Protein AF-J2GNC6-F1 (afdb_monomer)

Solvent-accessible surface area (backbone atoms only — not comparable to full-atom values): 7953 Å² total; per-residue (Å²): 126,73,64,55,31,58,52,27,23,50,32,28,64,33,92,86,54,22,54,68,51,36,50,52,51,57,38,49,51,51,49,46,67,71,37,45,62,64,48,50,57,48,27,54,52,37,31,50,54,30,41,77,73,68,38,60,69,66,68,14,50,53,56,15,50,50,53,33,63,72,41,47,71,54,50,63,59,70,61,49,86,46,72,68,39,41,65,73,70,54,52,47,61,53,46,34,47,38,51,27,37,51,49,15,43,66,39,36,84,45,90,49,63,69,61,31,48,62,68,44,53,87,78,49,59,84,47,52,93,68,60,47,77,65,48,53,50,50,38,58,79,66,45,51,77,106

Secondary structure (DSSP, 8-state):
--HHHHHHHHHHH-TTTHHHHHHHHHHHHHHHHHHHHHHHHHHHHHHHHHHHTT--THHHHHHHHHHHHHHHHHHHHHH-SSHHHHHHH--HHHHHHHHHHHHHHHGGG-S-HHHHHHHHTTT---SGGG--HHHHHHHHHTTTT-

Structure (mmCIF, N/CA/C/O backbone):
data_AF-J2GNC6-F1
#
_entry.id   AF-J2GNC6-F1
#
loop_
_atom_site.group_PDB
_atom_site.id
_atom_site.type_symbol
_atom_site.label_atom_id
_atom_site.label_alt_id
_atom_site.label_comp_id
_atom_site.label_asym_id
_atom_site.label_entity_id
_atom_site.label_seq_id
_atom_site.pdbx_PDB_ins_code
_atom_site.Cartn_x
_atom_site.Cartn_y
_atom_site.Cartn_z
_atom_site.occupancy
_atom_site.B_iso_or_equiv
_atom_site.auth_seq_id
_atom_site.auth_comp_id
_atom_site.auth_asym_id
_atom_site.auth_atom_id
_atom_site.pdbx_PDB_model_num
ATOM 1 N N . MET A 1 1 ? -3.036 -15.025 15.579 1.00 44.16 1 MET A N 1
ATOM 2 C CA . MET A 1 1 ? -3.342 -13.587 15.753 1.00 44.16 1 MET A CA 1
ATOM 3 C C . MET A 1 1 ? -2.954 -12.892 14.462 1.00 44.16 1 MET A C 1
ATOM 5 O O . MET A 1 1 ? -1.946 -13.321 13.912 1.00 44.16 1 MET A O 1
ATOM 9 N N . PRO A 1 2 ? -3.711 -11.896 13.971 1.00 50.91 2 PRO A N 1
ATOM 10 C CA . PRO A 1 2 ? -3.235 -11.055 12.875 1.00 50.91 2 PRO A CA 1
ATOM 11 C C . PRO A 1 2 ? -1.962 -10.361 13.356 1.00 50.91 2 PRO A C 1
ATOM 13 O O . PRO A 1 2 ? -1.954 -9.773 14.441 1.00 50.91 2 PRO A O 1
ATOM 16 N N . THR A 1 3 ? -0.875 -10.525 12.618 1.00 57.56 3 THR A N 1
ATOM 17 C CA . THR A 1 3 ? 0.468 -10.072 13.000 1.00 57.56 3 THR A CA 1
ATOM 18 C C . THR A 1 3 ? 0.591 -8.551 12.997 1.00 57.56 3 THR A C 1
ATOM 20 O O . THR A 1 3 ? 1.368 -7.996 13.773 1.00 57.56 3 THR A O 1
ATOM 23 N N . ASP A 1 4 ? -0.231 -7.869 12.206 1.00 62.09 4 ASP A N 1
ATOM 24 C CA . ASP A 1 4 ? 0.022 -6.478 11.814 1.00 62.09 4 ASP A CA 1
ATOM 25 C C . ASP A 1 4 ? -0.403 -5.475 12.892 1.00 62.09 4 ASP A C 1
ATOM 27 O O . ASP A 1 4 ? 0.257 -4.466 13.115 1.00 62.09 4 ASP A O 1
ATOM 31 N N . ILE A 1 5 ? -1.411 -5.821 13.697 1.00 65.56 5 ILE A N 1
ATOM 32 C CA . ILE A 1 5 ? -1.883 -5.003 14.831 1.00 65.56 5 ILE A CA 1
ATOM 33 C C . ILE A 1 5 ? -0.821 -4.926 15.921 1.00 65.56 5 ILE A C 1
ATOM 35 O O . ILE A 1 5 ? -0.611 -3.873 16.521 1.00 65.56 5 ILE A O 1
ATOM 39 N N . PHE A 1 6 ? -0.173 -6.060 16.194 1.00 71.75 6 PHE A N 1
ATOM 40 C CA . PHE A 1 6 ? 0.876 -6.148 17.200 1.00 71.75 6 PHE A CA 1
ATOM 41 C C . PHE A 1 6 ? 2.100 -5.348 16.752 1.00 71.75 6 PHE A C 1
ATOM 43 O O . PHE A 1 6 ? 2.636 -4.565 17.533 1.00 71.75 6 PHE A O 1
ATOM 50 N N . CYS A 1 7 ? 2.481 -5.468 15.478 1.00 76.31 7 CYS A N 1
ATOM 51 C CA . CYS A 1 7 ? 3.557 -4.676 14.892 1.00 76.31 7 CYS A CA 1
ATOM 52 C C . CYS A 1 7 ? 3.260 -3.169 14.932 1.00 76.31 7 CYS A C 1
ATOM 54 O O . CYS A 1 7 ? 4.145 -2.395 15.292 1.00 76.31 7 CYS A O 1
ATOM 56 N N . ASP A 1 8 ? 2.027 -2.747 14.640 1.00 86.56 8 ASP A N 1
ATOM 57 C CA . ASP A 1 8 ? 1.663 -1.328 14.629 1.00 86.56 8 ASP A CA 1
ATOM 58 C C . ASP A 1 8 ? 1.501 -0.719 16.024 1.00 86.56 8 ASP A C 1
ATOM 60 O O . ASP A 1 8 ? 1.890 0.432 16.234 1.00 86.56 8 ASP A O 1
ATOM 64 N N . TYR A 1 9 ? 0.977 -1.475 16.992 1.00 89.88 9 TYR A N 1
ATOM 65 C CA . TYR A 1 9 ? 0.962 -1.057 18.395 1.00 89.88 9 TYR A CA 1
ATOM 66 C C . TYR A 1 9 ? 2.393 -0.875 18.916 1.00 89.88 9 TYR A C 1
ATOM 68 O O . TYR A 1 9 ? 2.737 0.183 19.448 1.00 89.88 9 TYR A O 1
ATOM 76 N N . LEU A 1 10 ? 3.250 -1.884 18.716 1.00 89.06 10 LEU A N 1
ATOM 77 C CA . LEU A 1 10 ? 4.632 -1.848 19.191 1.00 89.06 10 LEU A CA 1
ATOM 78 C C . LEU A 1 10 ? 5.456 -0.774 18.486 1.00 89.06 10 LEU A C 1
ATOM 80 O O . LEU A 1 10 ? 6.164 -0.026 19.152 1.00 89.06 10 LEU A O 1
ATOM 84 N N . GLY A 1 11 ? 5.351 -0.664 17.160 1.00 89.75 11 GLY A N 1
ATOM 85 C CA . GLY A 1 11 ? 6.050 0.366 16.393 1.00 89.75 11 GLY A CA 1
ATOM 86 C C . GLY A 1 11 ? 5.638 1.772 16.824 1.00 89.75 11 GLY A C 1
ATOM 87 O O . GLY A 1 11 ? 6.482 2.659 16.950 1.00 89.75 11 GLY A O 1
ATOM 88 N N . SER A 1 12 ? 4.353 1.966 17.130 1.00 92.38 12 SER A N 1
ATOM 89 C CA . SER A 1 12 ? 3.836 3.250 17.611 1.00 92.38 12 SER A CA 1
ATOM 90 C C . SER A 1 12 ? 4.365 3.645 18.986 1.00 92.38 12 SER A C 1
ATOM 92 O O . SER A 1 12 ? 4.527 4.839 19.236 1.00 92.38 12 SER A O 1
ATOM 94 N N . ASN A 1 13 ? 4.644 2.660 19.844 1.00 92.31 13 ASN A N 1
ATOM 95 C CA . ASN A 1 13 ? 5.166 2.855 21.197 1.00 92.31 13 ASN A CA 1
ATOM 96 C C . ASN A 1 13 ? 6.701 2.733 21.290 1.00 92.31 13 ASN A C 1
ATOM 98 O O . ASN A 1 13 ? 7.274 3.022 22.341 1.00 92.31 13 ASN A O 1
ATOM 102 N N . ASP A 1 14 ? 7.396 2.360 20.207 1.00 92.38 14 ASP A N 1
ATOM 103 C CA . ASP A 1 14 ? 8.861 2.400 20.134 1.00 92.38 14 ASP A CA 1
ATOM 104 C C . ASP A 1 14 ? 9.330 3.858 20.015 1.00 92.38 14 ASP A C 1
ATOM 106 O O . ASP A 1 14 ? 8.968 4.583 19.086 1.00 92.38 14 ASP A O 1
ATOM 110 N N . SER A 1 15 ? 10.180 4.285 20.947 1.00 90.06 15 SER A N 1
ATOM 111 C CA . SER A 1 15 ? 10.676 5.664 21.049 1.00 90.06 15 SER A CA 1
ATOM 112 C C . SER A 1 1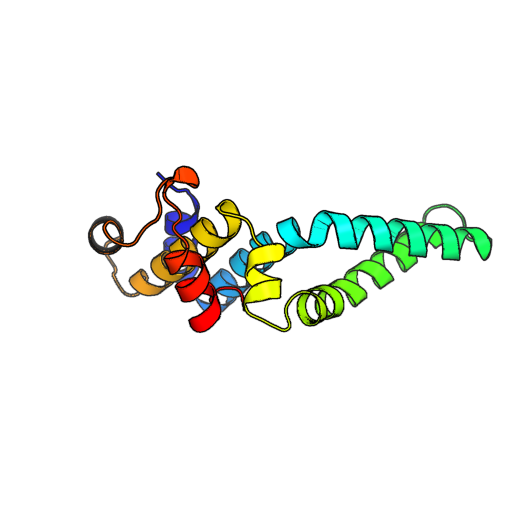5 ? 11.548 6.125 19.875 1.00 90.06 15 SER A C 1
ATOM 114 O O . SER A 1 15 ? 11.785 7.324 19.725 1.00 90.06 15 SER A O 1
ATOM 116 N N . ARG A 1 16 ? 12.036 5.202 19.040 1.00 91.75 16 ARG A N 1
ATOM 117 C CA . ARG A 1 16 ? 12.844 5.483 17.843 1.00 91.75 16 ARG A CA 1
ATOM 118 C C . ARG A 1 16 ? 11.995 5.537 16.575 1.00 91.75 16 ARG A C 1
ATOM 120 O O . ARG A 1 16 ? 12.423 6.154 15.601 1.00 91.75 16 ARG A O 1
ATOM 127 N N . LEU A 1 17 ? 10.837 4.875 16.569 1.00 89.88 17 LEU A N 1
ATOM 128 C CA . LEU A 1 17 ? 9.913 4.842 15.435 1.00 89.88 17 LEU A CA 1
ATOM 129 C C . LEU A 1 17 ? 8.770 5.837 15.636 1.00 89.88 17 LEU A C 1
ATOM 131 O O . LEU A 1 17 ? 8.676 6.818 14.902 1.00 89.88 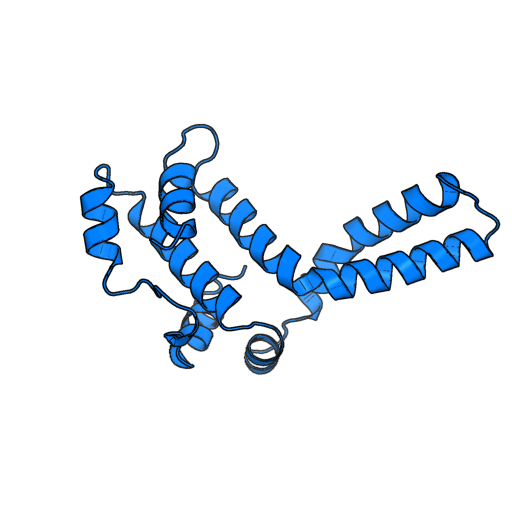17 LEU A O 1
ATOM 135 N N . GLY A 1 18 ? 7.917 5.595 16.630 1.00 92.94 18 GLY A N 1
ATOM 136 C CA . GLY A 1 18 ? 6.702 6.360 16.877 1.00 92.94 18 GLY A CA 1
ATOM 137 C C . GLY A 1 18 ? 5.599 6.133 15.834 1.00 92.94 18 GLY A C 1
ATOM 138 O O . GLY A 1 18 ? 5.755 5.425 14.832 1.00 92.94 18 GLY A O 1
ATOM 139 N N . GLN A 1 19 ? 4.445 6.767 16.061 1.00 91.50 19 GLN A N 1
ATOM 140 C CA . GLN A 1 19 ? 3.234 6.575 15.247 1.00 91.50 19 GLN A CA 1
ATOM 141 C C . GLN A 1 19 ? 3.393 6.979 13.774 1.00 91.50 19 GLN A C 1
ATOM 143 O O . GLN A 1 19 ? 2.832 6.330 12.890 1.00 91.50 19 GLN A O 1
ATOM 148 N N . VAL A 1 20 ? 4.130 8.058 13.489 1.00 92.50 20 VAL A N 1
ATOM 149 C CA . VAL A 1 20 ? 4.233 8.611 12.127 1.00 92.50 20 VAL A CA 1
ATOM 150 C C . VAL A 1 20 ? 5.013 7.662 11.215 1.00 92.50 20 VAL A C 1
ATOM 152 O O . VAL A 1 20 ? 4.550 7.324 10.127 1.00 92.50 20 VAL A O 1
ATOM 155 N N . GLN A 1 21 ? 6.166 7.184 11.669 1.00 94.00 21 GLN A N 1
ATOM 156 C CA . GLN A 1 21 ? 7.064 6.317 10.917 1.00 94.00 21 GLN A CA 1
ATOM 157 C C . GLN A 1 21 ? 6.438 4.934 10.755 1.00 94.00 21 GLN A C 1
ATOM 159 O O . GLN A 1 21 ? 6.490 4.366 9.667 1.00 94.00 21 GLN A O 1
ATOM 164 N N . THR A 1 22 ? 5.770 4.448 11.803 1.00 93.06 22 THR A N 1
ATOM 165 C CA . THR A 1 22 ? 4.989 3.207 11.778 1.00 93.06 22 THR A CA 1
ATOM 166 C C . THR A 1 22 ? 3.888 3.270 10.723 1.00 93.06 22 THR A C 1
ATOM 168 O O . THR A 1 22 ? 3.832 2.413 9.843 1.00 93.06 22 THR A O 1
ATOM 171 N N . ARG A 1 23 ? 3.091 4.352 10.706 1.00 92.88 23 ARG A N 1
ATOM 172 C CA . ARG A 1 23 ? 2.069 4.570 9.672 1.00 92.88 23 ARG A CA 1
ATOM 173 C C . ARG A 1 23 ? 2.664 4.591 8.266 1.00 92.88 23 ARG A C 1
ATOM 175 O O . ARG A 1 23 ? 2.085 3.988 7.363 1.00 92.88 23 ARG A O 1
ATOM 182 N N . ILE A 1 24 ? 3.772 5.306 8.060 1.00 92.00 24 ILE A N 1
ATOM 183 C CA . ILE A 1 24 ? 4.426 5.394 6.746 1.00 92.00 24 ILE A CA 1
ATOM 184 C C . ILE A 1 24 ? 4.876 4.005 6.291 1.00 92.00 24 ILE A C 1
ATOM 186 O O . ILE A 1 24 ? 4.618 3.632 5.148 1.00 92.00 24 ILE A O 1
ATOM 190 N N . ALA A 1 25 ? 5.519 3.239 7.174 1.00 91.19 25 ALA A N 1
ATOM 191 C CA . ALA A 1 25 ? 6.035 1.914 6.859 1.00 91.19 25 ALA A CA 1
ATOM 192 C C . ALA A 1 25 ? 4.914 0.941 6.473 1.00 91.19 25 ALA A C 1
ATOM 194 O O . ALA A 1 25 ? 4.980 0.351 5.394 1.00 91.19 25 ALA A O 1
ATOM 195 N N . THR A 1 26 ? 3.861 0.822 7.288 1.00 91.25 26 THR A N 1
ATOM 196 C CA . THR A 1 26 ? 2.769 -0.121 7.001 1.00 91.25 26 THR A CA 1
ATOM 197 C C . THR A 1 26 ? 1.906 0.315 5.829 1.00 91.25 26 THR A C 1
ATOM 199 O O . THR A 1 26 ? 1.534 -0.506 5.001 1.00 91.25 26 THR A O 1
ATOM 202 N N . THR A 1 27 ? 1.689 1.619 5.643 1.00 91.75 27 THR A N 1
ATOM 203 C CA . THR A 1 27 ? 1.007 2.109 4.435 1.00 91.75 27 THR A CA 1
ATOM 204 C C . THR A 1 27 ? 1.822 1.808 3.175 1.00 91.75 27 THR A C 1
ATOM 206 O O . THR A 1 27 ? 1.263 1.377 2.167 1.00 91.75 27 THR A O 1
ATOM 209 N N . ASN A 1 28 ? 3.141 2.016 3.209 1.00 90.94 28 ASN A N 1
ATOM 210 C CA . ASN A 1 28 ? 4.010 1.724 2.069 1.00 90.94 28 ASN A CA 1
ATOM 211 C C . ASN A 1 28 ? 4.131 0.222 1.788 1.00 90.94 28 ASN A C 1
ATOM 213 O O . ASN A 1 28 ? 4.294 -0.136 0.623 1.00 90.94 28 ASN A O 1
ATOM 217 N N . HIS A 1 29 ? 4.031 -0.636 2.808 1.00 91.31 29 HIS A N 1
ATOM 218 C CA . HIS A 1 29 ? 3.981 -2.088 2.632 1.00 91.31 29 HIS A CA 1
ATOM 219 C C . HIS A 1 29 ? 2.796 -2.491 1.743 1.00 91.31 29 HIS A C 1
ATOM 221 O O . HIS A 1 29 ? 3.012 -3.064 0.673 1.00 91.31 29 HIS A O 1
ATOM 227 N N . GLU A 1 30 ? 1.578 -2.067 2.103 1.00 91.75 30 GLU A N 1
ATOM 228 C CA . GLU A 1 30 ? 0.366 -2.360 1.321 1.00 91.75 30 GLU A CA 1
ATOM 229 C C . GLU A 1 30 ? 0.444 -1.808 -0.104 1.00 91.75 30 GLU A C 1
ATOM 231 O O . GLU A 1 30 ? 0.142 -2.486 -1.087 1.00 91.75 30 GLU A O 1
ATOM 236 N N . TRP A 1 31 ? 0.923 -0.569 -0.249 1.00 93.12 31 TRP A N 1
ATOM 237 C CA . TRP A 1 31 ? 1.124 0.018 -1.572 1.00 93.12 31 TRP A CA 1
ATOM 238 C C . TRP A 1 31 ? 2.177 -0.716 -2.398 1.00 93.12 31 TRP A C 1
ATOM 240 O O . TRP A 1 31 ? 2.031 -0.802 -3.616 1.00 93.12 31 TRP A O 1
ATOM 250 N N . GLY A 1 32 ? 3.219 -1.253 -1.766 1.00 92.19 32 GLY A N 1
ATOM 251 C CA . GLY A 1 32 ? 4.225 -2.076 -2.428 1.00 92.19 32 GLY A CA 1
ATOM 252 C C . GLY A 1 32 ? 3.616 -3.340 -3.029 1.00 92.19 32 GLY A C 1
ATOM 253 O O . GLY A 1 32 ? 3.907 -3.666 -4.181 1.00 92.19 32 GLY A O 1
ATOM 254 N N . LEU A 1 33 ? 2.718 -4.005 -2.296 1.00 92.00 33 LEU A N 1
ATOM 255 C CA . LEU A 1 33 ? 1.985 -5.175 -2.789 1.00 92.00 33 LEU A CA 1
ATOM 256 C C . LEU A 1 33 ? 1.090 -4.810 -3.983 1.00 92.00 33 LEU A C 1
ATOM 258 O O . LEU A 1 33 ? 1.157 -5.462 -5.028 1.00 92.00 33 LEU A O 1
ATOM 262 N N . LEU A 1 34 ? 0.340 -3.710 -3.872 1.00 93.44 34 LEU A N 1
ATOM 263 C CA . LEU A 1 34 ? -0.582 -3.230 -4.910 1.00 93.44 34 LEU A CA 1
ATOM 264 C C . LEU A 1 34 ? 0.095 -2.721 -6.184 1.00 93.44 34 LEU A C 1
ATOM 266 O O . LEU A 1 34 ? -0.503 -2.764 -7.264 1.00 93.44 34 LEU A O 1
ATOM 270 N N . LEU A 1 35 ? 1.306 -2.179 -6.071 1.00 94.19 35 LEU A N 1
ATOM 271 C CA . LEU A 1 35 ? 2.045 -1.586 -7.190 1.00 94.19 35 LEU A CA 1
ATOM 272 C C . LEU A 1 35 ? 3.100 -2.525 -7.766 1.00 94.19 35 LEU A C 1
ATOM 274 O O . LEU A 1 35 ? 3.720 -2.169 -8.762 1.00 94.19 35 LEU A O 1
ATOM 278 N N . ARG A 1 36 ? 3.304 -3.716 -7.185 1.00 94.31 36 ARG A N 1
ATOM 279 C CA . ARG A 1 36 ? 4.372 -4.639 -7.591 1.00 94.31 36 ARG A CA 1
ATOM 280 C C . ARG A 1 36 ? 4.376 -4.896 -9.094 1.00 94.31 36 ARG A C 1
ATOM 282 O O . ARG A 1 36 ? 5.425 -4.797 -9.717 1.00 94.31 36 ARG A O 1
ATOM 289 N N . LYS A 1 37 ? 3.213 -5.210 -9.675 1.00 93.94 37 LYS A N 1
ATOM 290 C CA . LYS A 1 37 ? 3.112 -5.466 -11.115 1.00 93.94 37 LYS A CA 1
ATOM 291 C C . LYS A 1 37 ? 3.394 -4.205 -11.935 1.00 93.94 37 LYS A C 1
ATOM 293 O O . LYS A 1 37 ? 4.242 -4.255 -12.811 1.00 93.94 37 LYS A O 1
ATOM 298 N N . ASP A 1 38 ? 2.753 -3.085 -11.606 1.00 94.38 38 ASP A N 1
ATOM 299 C CA . ASP A 1 38 ? 2.949 -1.815 -12.321 1.00 94.38 38 ASP A CA 1
ATOM 300 C C . ASP A 1 38 ? 4.420 -1.362 -12.293 1.00 94.38 38 ASP A C 1
ATOM 302 O O . ASP A 1 38 ? 4.941 -0.841 -13.277 1.00 94.38 38 ASP A O 1
ATOM 306 N N . ALA A 1 39 ? 5.097 -1.566 -11.159 1.00 96.31 39 ALA A N 1
ATOM 307 C CA . ALA A 1 39 ? 6.503 -1.237 -10.977 1.00 96.31 39 ALA A CA 1
ATOM 308 C C . ALA A 1 39 ? 7.421 -2.146 -11.803 1.00 96.31 39 ALA A C 1
ATOM 310 O O . ALA A 1 39 ? 8.364 -1.639 -12.404 1.00 96.31 39 ALA A O 1
ATOM 311 N N . LEU A 1 40 ? 7.147 -3.454 -11.855 1.00 97.31 40 LEU A N 1
ATOM 312 C CA . LEU A 1 40 ? 7.911 -4.399 -12.677 1.00 97.31 40 LEU A CA 1
ATOM 313 C C . LEU A 1 40 ? 7.706 -4.137 -14.172 1.00 97.31 40 LEU A C 1
ATOM 315 O O . LEU A 1 40 ? 8.683 -4.028 -14.901 1.00 97.31 40 LEU A O 1
ATOM 319 N N . ASP A 1 41 ? 6.459 -3.938 -14.604 1.00 97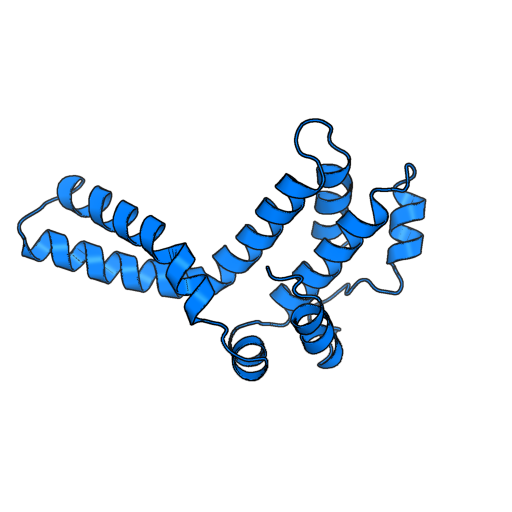.75 41 ASP A N 1
ATOM 320 C CA . ASP A 1 41 ? 6.143 -3.655 -16.006 1.00 97.75 41 ASP A CA 1
ATOM 321 C C . ASP A 1 41 ? 6.824 -2.342 -16.465 1.00 97.75 41 ASP A C 1
ATOM 323 O O . ASP A 1 41 ? 7.412 -2.282 -17.545 1.00 97.75 41 ASP A O 1
ATOM 327 N N . TYR A 1 42 ? 6.817 -1.296 -15.626 1.00 97.94 42 TYR A N 1
ATOM 328 C CA . TYR A 1 42 ? 7.525 -0.043 -15.921 1.00 97.94 42 TYR A CA 1
ATOM 329 C C . TYR A 1 42 ? 9.049 -0.206 -15.883 1.00 97.94 42 TYR A C 1
ATOM 331 O O . TYR A 1 42 ? 9.750 0.396 -16.693 1.00 97.94 42 TYR A O 1
ATOM 339 N N . TYR A 1 43 ? 9.580 -1.008 -14.958 1.00 98.38 43 TYR A N 1
ATOM 340 C CA . TYR A 1 43 ? 11.008 -1.308 -14.917 1.00 98.38 43 TYR A CA 1
ATOM 341 C C . TYR A 1 43 ? 11.471 -1.977 -16.211 1.00 98.38 43 TYR A C 1
ATOM 343 O O . TYR A 1 43 ? 12.462 -1.531 -16.788 1.00 98.38 43 TYR A O 1
ATOM 351 N N . ASP A 1 44 ? 10.727 -2.968 -16.702 1.00 98.44 44 ASP A N 1
ATOM 352 C CA . ASP A 1 44 ? 11.029 -3.661 -17.955 1.00 98.44 44 ASP A CA 1
ATOM 353 C C . ASP A 1 44 ? 10.967 -2.700 -19.157 1.00 98.44 44 ASP A C 1
ATOM 355 O O . ASP A 1 44 ? 11.849 -2.722 -20.018 1.00 98.44 44 ASP A O 1
ATOM 359 N N . GLU A 1 45 ? 9.984 -1.790 -19.191 1.00 98.25 45 GLU A N 1
ATOM 360 C CA . GLU A 1 45 ? 9.905 -0.722 -20.200 1.00 98.25 45 GLU A CA 1
ATOM 361 C C . GLU A 1 45 ? 11.157 0.172 -20.180 1.00 98.25 45 GLU A C 1
ATOM 363 O O . GLU A 1 45 ? 11.767 0.430 -21.223 1.00 98.25 45 GLU A O 1
ATOM 368 N N . ARG A 1 46 ? 11.572 0.638 -18.994 1.00 98.38 46 ARG A N 1
ATOM 369 C CA . ARG A 1 46 ? 12.754 1.501 -18.854 1.00 98.38 46 ARG A CA 1
ATOM 370 C C . ARG A 1 46 ? 14.047 0.753 -19.146 1.00 98.38 46 ARG A C 1
ATOM 372 O O . ARG A 1 46 ? 14.949 1.336 -19.743 1.00 98.38 46 ARG A O 1
ATOM 379 N N . LEU A 1 47 ? 14.140 -0.517 -18.770 1.00 98.38 47 LEU A N 1
ATOM 380 C CA . LEU A 1 47 ? 15.297 -1.353 -19.061 1.00 98.38 47 LEU A CA 1
ATOM 381 C C . LEU A 1 47 ? 15.480 -1.515 -20.573 1.00 98.38 47 LEU A C 1
ATOM 383 O O . LEU A 1 47 ? 16.569 -1.244 -21.077 1.00 98.38 47 LEU A O 1
ATOM 387 N N . ASN A 1 48 ? 14.411 -1.861 -21.294 1.00 98.25 48 ASN A N 1
ATOM 388 C CA . ASN A 1 48 ? 14.442 -1.963 -22.755 1.00 98.25 48 ASN A CA 1
ATOM 389 C C . ASN A 1 48 ? 14.816 -0.627 -23.405 1.00 98.25 48 ASN A C 1
ATOM 391 O O . ASN A 1 48 ? 15.686 -0.59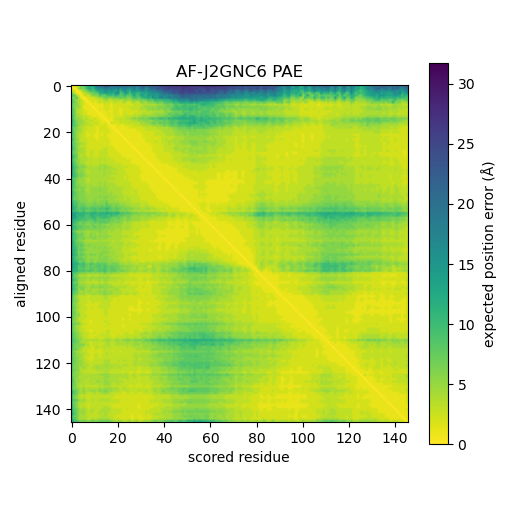2 -24.267 1.00 98.25 48 ASN A O 1
ATOM 395 N N . HIS A 1 49 ? 14.259 0.486 -22.917 1.00 98.25 49 HIS A N 1
ATOM 396 C CA . HIS A 1 49 ? 14.627 1.817 -23.397 1.00 98.25 49 HIS A CA 1
ATOM 397 C C . HIS A 1 49 ? 16.135 2.103 -23.289 1.00 98.25 49 HIS A C 1
ATOM 399 O O . HIS A 1 49 ? 16.717 2.649 -24.222 1.00 98.25 49 HIS A O 1
ATOM 405 N N . TYR A 1 50 ? 16.786 1.747 -22.176 1.00 98.38 50 TYR A N 1
ATOM 406 C CA . TYR A 1 50 ? 18.232 1.954 -22.029 1.00 98.38 50 TYR A CA 1
ATOM 407 C C . TYR A 1 50 ? 19.068 0.969 -22.853 1.00 98.38 50 TYR A C 1
ATOM 409 O O . TYR A 1 50 ? 20.116 1.354 -23.373 1.00 98.38 50 TYR A O 1
ATOM 417 N N . ILE A 1 51 ? 18.597 -0.269 -23.024 1.00 98.12 51 ILE A N 1
ATOM 418 C CA . ILE A 1 51 ? 19.221 -1.243 -23.931 1.00 98.12 51 ILE A CA 1
ATOM 419 C C . ILE A 1 51 ? 19.178 -0.731 -25.379 1.00 98.12 51 ILE A C 1
ATOM 421 O O . ILE A 1 51 ? 20.194 -0.784 -26.070 1.00 98.12 51 ILE A O 1
ATOM 425 N N . ASP A 1 52 ? 18.055 -0.154 -25.814 1.00 98.06 52 ASP A N 1
ATOM 426 C CA . ASP A 1 52 ? 17.894 0.431 -27.154 1.00 98.06 52 ASP A CA 1
ATOM 427 C C . ASP 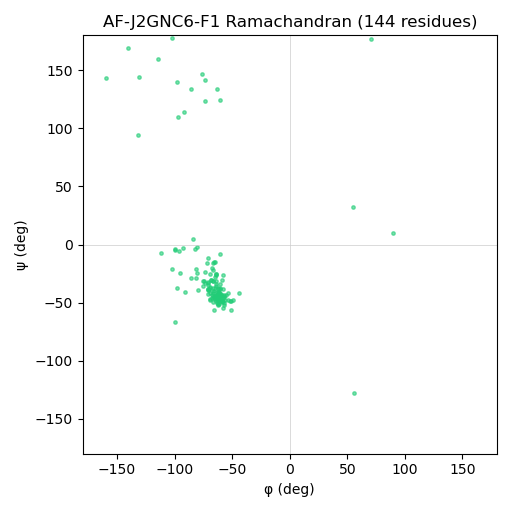A 1 52 ? 18.816 1.642 -27.387 1.00 98.06 52 ASP A C 1
ATOM 429 O O . ASP A 1 52 ? 19.202 1.931 -28.521 1.00 98.06 52 ASP A O 1
ATOM 433 N N . LEU A 1 53 ? 19.216 2.336 -26.315 1.00 97.81 53 LEU A N 1
ATOM 434 C CA . LEU A 1 53 ? 20.228 3.400 -26.346 1.00 97.81 53 LEU A CA 1
ATOM 435 C C . LEU A 1 53 ? 21.674 2.870 -26.355 1.00 97.81 53 LEU A C 1
ATOM 437 O O . LEU A 1 53 ? 22.615 3.662 -26.430 1.00 97.81 53 LEU A O 1
ATOM 441 N N . GLY A 1 54 ? 21.863 1.551 -26.296 1.00 98.06 54 GLY A N 1
ATOM 442 C CA . GLY A 1 54 ? 23.164 0.886 -26.340 1.00 98.06 54 GLY A CA 1
ATOM 443 C C . GLY A 1 54 ? 23.823 0.671 -24.977 1.00 98.06 54 GLY A C 1
ATOM 444 O O . GLY A 1 54 ? 24.99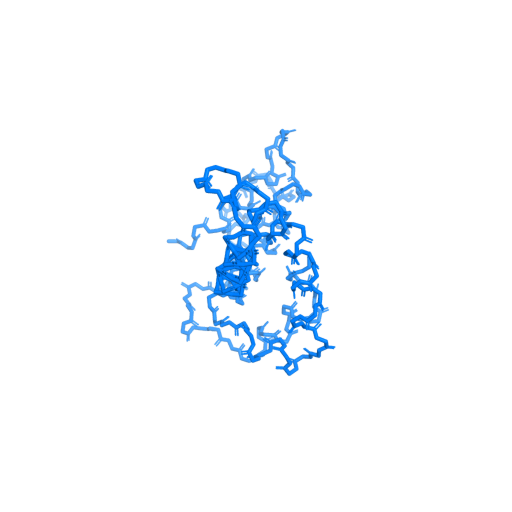1 0.286 -24.936 1.00 98.06 54 GLY A O 1
ATOM 445 N N . PHE A 1 55 ? 23.118 0.906 -23.865 1.00 97.81 55 PHE A N 1
ATOM 446 C CA . PHE A 1 55 ? 23.658 0.630 -22.530 1.00 97.81 55 PHE A CA 1
ATOM 447 C C . PHE A 1 55 ? 23.641 -0.872 -22.232 1.00 97.81 55 PHE A C 1
ATOM 449 O O . PHE A 1 55 ? 22.731 -1.596 -22.639 1.00 97.81 55 PHE A O 1
ATOM 456 N N . VAL A 1 56 ? 24.634 -1.347 -21.473 1.00 94.50 56 VAL A N 1
ATOM 457 C CA . VAL A 1 56 ? 24.781 -2.769 -21.130 1.00 94.50 56 VAL A CA 1
ATOM 458 C C . VAL A 1 56 ? 25.010 -2.982 -19.637 1.00 94.50 56 VAL A C 1
ATOM 460 O O . VAL A 1 56 ? 25.673 -2.202 -18.956 1.00 94.50 56 VAL A O 1
ATOM 463 N N . GLY A 1 57 ? 24.456 -4.074 -19.105 1.00 94.81 57 GLY A N 1
ATOM 464 C CA . GLY A 1 57 ? 24.609 -4.436 -17.696 1.00 94.81 57 GLY A CA 1
ATOM 465 C C . GLY A 1 57 ? 24.156 -3.317 -16.754 1.00 94.81 57 GLY A C 1
ATOM 466 O O . GLY A 1 57 ? 23.047 -2.800 -16.873 1.00 94.81 57 GLY A O 1
ATOM 467 N N . VAL A 1 58 ? 25.019 -2.936 -15.807 1.00 96.38 58 VAL A N 1
ATOM 468 C CA . VAL A 1 58 ? 24.706 -1.935 -14.768 1.00 96.38 58 VAL A CA 1
ATOM 469 C C . VAL A 1 58 ? 24.320 -0.576 -15.358 1.00 96.38 58 VAL A C 1
ATOM 471 O O . VAL A 1 58 ? 23.480 0.109 -14.777 1.00 96.38 58 VAL A O 1
ATOM 474 N N . GLU A 1 59 ? 24.865 -0.213 -16.520 1.00 96.62 59 GLU A N 1
ATOM 475 C CA . GLU A 1 59 ? 24.571 1.061 -17.184 1.00 96.62 59 GLU A CA 1
ATOM 476 C C . GLU A 1 59 ? 23.110 1.164 -17.634 1.00 96.62 59 GLU A C 1
ATOM 478 O O . GLU A 1 59 ? 22.564 2.261 -17.648 1.00 96.62 59 GLU A O 1
ATOM 483 N N . ALA A 1 60 ? 22.450 0.040 -17.931 1.00 97.44 60 ALA A N 1
ATOM 484 C CA . ALA A 1 60 ? 21.017 0.003 -18.223 1.00 97.44 60 ALA A CA 1
ATOM 485 C C . ALA A 1 60 ? 20.177 -0.230 -16.954 1.00 97.44 60 ALA A C 1
ATOM 487 O O . ALA A 1 60 ? 19.150 0.420 -16.748 1.00 97.44 60 ALA A O 1
ATOM 488 N N . LEU A 1 61 ? 20.632 -1.126 -16.067 1.00 97.69 61 LEU A N 1
ATOM 489 C CA . LEU A 1 61 ? 19.890 -1.530 -14.866 1.00 97.69 61 LEU A CA 1
ATOM 490 C C . LEU A 1 61 ? 19.722 -0.385 -13.857 1.00 97.69 61 LEU A C 1
ATOM 492 O O . LEU A 1 61 ? 18.628 -0.196 -13.321 1.00 97.69 61 LEU A O 1
ATOM 496 N N . ALA A 1 62 ? 20.792 0.366 -13.576 1.00 97.69 62 ALA A N 1
ATOM 497 C CA . ALA A 1 62 ? 20.785 1.421 -12.567 1.00 97.69 62 ALA A CA 1
ATOM 498 C C . ALA A 1 62 ? 19.816 2.572 -12.901 1.00 97.69 62 ALA A C 1
ATOM 500 O O . ALA A 1 62 ? 18.996 2.909 -12.039 1.00 97.69 62 ALA A O 1
ATOM 501 N N . PRO A 1 63 ? 19.832 3.164 -14.113 1.00 97.75 63 PRO A N 1
ATOM 502 C CA . PRO A 1 63 ? 18.881 4.218 -14.440 1.00 97.75 63 PRO A CA 1
ATOM 503 C C . PRO A 1 63 ? 17.448 3.690 -14.612 1.00 97.75 63 PRO A C 1
ATOM 505 O O . PRO A 1 63 ? 16.520 4.369 -14.179 1.00 97.75 63 PRO A O 1
ATOM 508 N N . ALA A 1 64 ? 17.239 2.465 -15.120 1.00 98.19 64 ALA A N 1
ATOM 509 C CA . ALA A 1 64 ? 15.905 1.852 -15.163 1.00 98.19 64 ALA A CA 1
ATOM 510 C C . ALA A 1 64 ? 15.294 1.704 -13.759 1.00 98.19 64 ALA A C 1
ATOM 512 O O . ALA A 1 64 ? 14.127 2.039 -13.524 1.00 98.19 64 ALA A O 1
ATOM 513 N N . PHE A 1 65 ? 16.104 1.260 -12.794 1.00 97.75 65 PHE A N 1
ATOM 514 C CA . PHE A 1 65 ? 15.693 1.160 -11.398 1.00 97.75 65 PHE A CA 1
ATOM 515 C C . PHE A 1 65 ? 15.399 2.539 -10.790 1.00 97.75 65 PHE A C 1
ATOM 517 O O . PHE A 1 65 ? 14.344 2.727 -10.181 1.00 97.75 65 PHE A O 1
ATOM 524 N N . ALA A 1 66 ? 16.280 3.522 -11.000 1.00 97.88 66 ALA A N 1
ATOM 525 C CA . ALA A 1 66 ? 16.087 4.886 -10.506 1.00 97.88 66 ALA A CA 1
ATOM 526 C C . ALA A 1 66 ? 14.805 5.531 -11.064 1.00 97.88 66 ALA A C 1
ATOM 528 O O . ALA A 1 66 ? 14.022 6.113 -10.309 1.00 97.88 66 ALA A O 1
ATOM 529 N N . ASP A 1 67 ? 14.544 5.378 -12.363 1.00 98.00 67 ASP A N 1
ATOM 530 C CA . ASP A 1 67 ? 13.313 5.852 -12.997 1.00 98.00 67 ASP A CA 1
ATOM 531 C C . ASP A 1 67 ? 12.074 5.184 -12.404 1.00 98.00 67 ASP A C 1
ATOM 533 O O . ASP A 1 67 ? 11.066 5.853 -12.158 1.00 98.00 67 ASP A O 1
ATOM 537 N N . THR A 1 68 ? 12.149 3.880 -12.138 1.00 97.56 68 THR A N 1
ATOM 538 C CA . THR A 1 68 ? 11.055 3.123 -11.519 1.00 97.56 68 THR A CA 1
ATOM 539 C C . THR A 1 68 ? 10.754 3.643 -10.118 1.00 97.56 68 THR A C 1
ATOM 541 O O . THR A 1 68 ? 9.602 3.967 -9.821 1.00 97.56 68 THR A O 1
ATOM 544 N N . LEU A 1 69 ? 11.779 3.835 -9.280 1.00 95.06 69 LEU A N 1
ATOM 545 C CA . LEU A 1 69 ? 11.619 4.424 -7.946 1.00 95.06 69 LEU A CA 1
ATOM 546 C C . LEU A 1 69 ? 10.977 5.817 -8.007 1.00 95.06 69 LEU A C 1
ATOM 548 O O . LEU A 1 69 ? 10.033 6.106 -7.268 1.00 95.06 69 LEU A O 1
ATOM 552 N N . ASN A 1 70 ? 11.423 6.660 -8.941 1.00 96.19 70 ASN A N 1
ATOM 553 C CA . ASN A 1 70 ? 10.869 7.999 -9.154 1.00 96.19 70 ASN A CA 1
ATOM 554 C C . ASN A 1 70 ? 9.4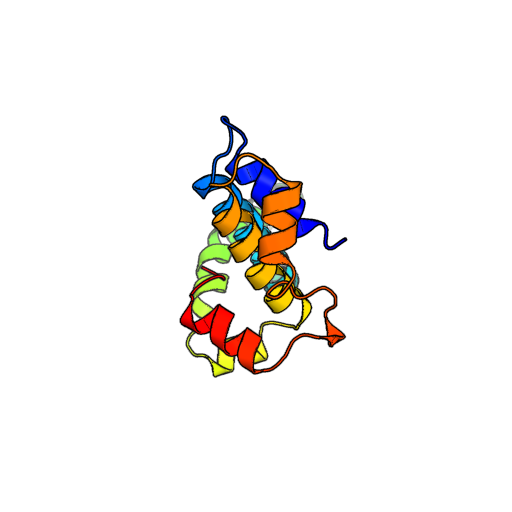17 7.977 -9.667 1.00 96.19 70 ASN A C 1
ATOM 556 O O . ASN A 1 70 ? 8.678 8.961 -9.521 1.00 96.19 70 ASN A O 1
ATOM 560 N N . ARG A 1 71 ? 8.984 6.865 -10.273 1.00 95.50 71 ARG A N 1
ATOM 561 C CA . ARG A 1 71 ? 7.641 6.698 -10.832 1.00 95.50 71 ARG A CA 1
ATOM 562 C C . ARG A 1 71 ? 6.615 6.222 -9.801 1.00 95.50 71 ARG A C 1
ATOM 564 O O . ARG A 1 71 ? 5.454 6.630 -9.916 1.00 95.50 71 ARG A O 1
ATOM 571 N N . ILE A 1 72 ? 7.014 5.469 -8.771 1.00 92.56 72 ILE A N 1
ATOM 572 C CA . ILE A 1 72 ? 6.111 4.911 -7.739 1.00 92.56 72 ILE A CA 1
ATOM 573 C C . ILE A 1 72 ? 5.144 5.960 -7.143 1.00 92.56 72 ILE A C 1
ATOM 575 O O . ILE A 1 72 ? 3.933 5.714 -7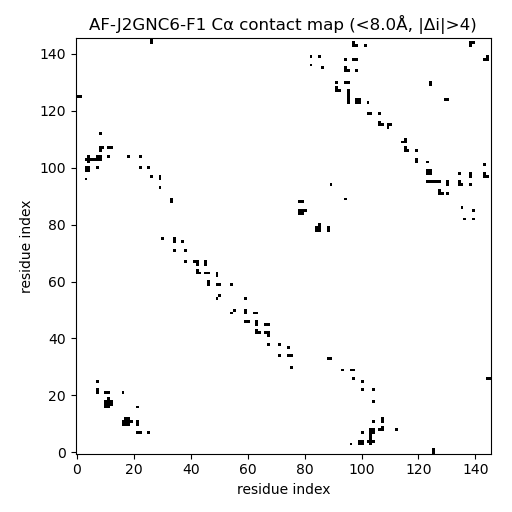.136 1.00 92.56 72 ILE A O 1
ATOM 579 N N . PRO A 1 73 ? 5.577 7.171 -6.725 1.00 90.56 73 PRO A N 1
ATOM 580 C CA . PRO A 1 73 ? 4.655 8.166 -6.165 1.00 90.56 73 PRO A CA 1
ATOM 581 C C . PRO A 1 73 ? 3.598 8.674 -7.155 1.00 90.56 73 PRO A C 1
ATOM 583 O O . PRO A 1 73 ? 2.544 9.167 -6.741 1.00 90.56 73 PRO A O 1
ATOM 586 N N . LYS A 1 74 ? 3.883 8.623 -8.463 1.00 91.19 74 LYS A N 1
ATOM 587 C CA . LYS A 1 74 ? 2.917 8.970 -9.517 1.00 91.19 74 LYS A CA 1
ATOM 588 C C . LYS A 1 74 ? 1.960 7.806 -9.772 1.00 91.19 74 LYS A C 1
ATOM 590 O O . LYS A 1 74 ? 0.769 8.056 -9.922 1.00 91.19 74 LYS A O 1
ATOM 595 N N . MET A 1 75 ? 2.449 6.563 -9.745 1.00 91.94 75 MET A N 1
ATOM 596 C CA . MET A 1 75 ? 1.601 5.366 -9.834 1.00 91.94 75 MET A CA 1
ATOM 597 C C . MET A 1 75 ? 0.552 5.359 -8.716 1.00 91.94 75 MET A C 1
ATOM 599 O O . MET A 1 75 ? -0.636 5.330 -9.019 1.00 91.94 75 MET A O 1
ATOM 603 N N . LYS A 1 76 ? 0.966 5.533 -7.446 1.00 88.81 76 LYS A N 1
ATOM 604 C CA . LYS A 1 76 ? 0.051 5.624 -6.286 1.00 88.81 76 LYS A CA 1
ATOM 605 C C . LYS A 1 76 ? -1.050 6.670 -6.496 1.00 88.81 76 LYS A C 1
ATOM 607 O O . LYS A 1 76 ? -2.223 6.390 -6.272 1.00 88.81 76 LYS A O 1
ATOM 612 N N . ARG A 1 77 ? -0.675 7.879 -6.933 1.00 84.50 77 ARG A N 1
ATOM 613 C CA . ARG A 1 77 ? -1.614 8.998 -7.132 1.00 84.50 77 ARG A CA 1
ATOM 614 C C . ARG A 1 77 ? -2.611 8.756 -8.260 1.00 84.50 77 ARG A C 1
ATOM 616 O O . ARG A 1 77 ? -3.772 9.111 -8.113 1.00 84.50 77 ARG A O 1
ATOM 623 N N . ASN A 1 78 ? -2.163 8.167 -9.363 1.00 86.94 78 ASN A N 1
ATOM 624 C CA . ASN A 1 78 ? -3.002 7.979 -10.543 1.00 86.94 78 ASN A CA 1
ATOM 625 C C . ASN A 1 78 ? -3.920 6.757 -10.428 1.00 86.94 78 ASN A C 1
ATOM 627 O O . ASN A 1 78 ? -4.916 6.690 -11.138 1.00 86.94 78 ASN A O 1
ATOM 631 N N . LYS A 1 79 ? -3.588 5.798 -9.552 1.00 87.12 79 LYS A N 1
ATOM 632 C CA . LYS A 1 79 ? -4.325 4.536 -9.427 1.00 87.12 79 LYS A CA 1
ATOM 633 C C . LYS A 1 79 ? -5.683 4.691 -8.736 1.00 87.12 79 LYS A C 1
ATOM 635 O O . LYS A 1 79 ? -6.555 3.862 -8.949 1.00 87.12 79 LYS A O 1
ATOM 640 N N . LEU A 1 80 ? -5.865 5.737 -7.922 1.00 88.62 80 LEU A N 1
ATOM 641 C CA . LEU A 1 80 ? -7.065 5.949 -7.108 1.00 88.62 80 LEU A CA 1
ATOM 642 C C . LEU A 1 80 ? -7.609 7.374 -7.252 1.00 88.62 80 LEU A C 1
ATOM 644 O O . LEU A 1 80 ? -7.206 8.273 -6.511 1.00 88.62 80 LEU A O 1
ATOM 648 N N . SER A 1 81 ? -8.564 7.577 -8.160 1.00 86.12 81 SER A N 1
ATOM 649 C CA . SER A 1 81 ? -9.281 8.853 -8.306 1.00 86.12 81 SER A CA 1
ATOM 650 C C . SER A 1 81 ? -10.684 8.827 -7.686 1.00 86.12 81 SER A C 1
ATOM 652 O O . SER A 1 81 ? -11.219 9.871 -7.316 1.00 86.12 81 SER A O 1
ATOM 654 N N . SER A 1 82 ? -11.259 7.635 -7.504 1.00 92.56 82 SER A N 1
ATOM 655 C CA . SER A 1 82 ? -12.613 7.436 -6.982 1.00 92.56 82 SER A CA 1
ATOM 656 C C . SER A 1 82 ? -12.708 6.241 -6.020 1.00 92.56 82 SER A C 1
ATOM 658 O O . SER A 1 82 ? -11.793 5.423 -5.921 1.00 92.56 82 SER A O 1
ATOM 660 N N . TYR A 1 83 ? -13.837 6.111 -5.314 1.00 94.19 83 TYR A N 1
ATOM 661 C CA . TYR A 1 83 ? -14.135 4.905 -4.527 1.00 94.19 83 TYR A CA 1
ATOM 662 C C . TYR A 1 83 ? -14.280 3.659 -5.415 1.00 94.19 83 TYR A C 1
ATOM 664 O O . TYR A 1 83 ? -13.938 2.555 -4.996 1.00 94.19 83 TYR A O 1
ATOM 672 N N . SER A 1 84 ? -14.767 3.831 -6.648 1.00 94.44 84 SER A N 1
ATOM 673 C CA . SER A 1 84 ? -14.854 2.732 -7.612 1.00 94.44 84 SER A CA 1
ATOM 674 C C . SER A 1 84 ? -13.462 2.226 -7.979 1.00 94.44 84 SER A C 1
ATOM 676 O O . SER A 1 84 ? -13.233 1.019 -7.961 1.00 94.44 84 SER A O 1
ATOM 678 N N . ASP A 1 85 ? -12.520 3.141 -8.229 1.00 92.88 85 ASP A N 1
ATOM 679 C CA . ASP A 1 85 ? -11.125 2.793 -8.513 1.00 92.88 85 ASP A CA 1
ATOM 680 C C . ASP A 1 85 ? -10.521 2.061 -7.317 1.00 92.88 85 ASP A C 1
ATOM 682 O O . ASP A 1 85 ? -9.935 0.995 -7.481 1.00 92.88 85 ASP A O 1
ATOM 686 N N . PHE A 1 86 ? -10.749 2.586 -6.106 1.00 94.06 86 PHE A N 1
ATOM 687 C CA . PHE A 1 86 ? -10.337 1.942 -4.861 1.00 94.06 86 PHE A CA 1
ATOM 688 C C . PHE A 1 86 ? -10.805 0.497 -4.805 1.00 94.06 86 PHE A C 1
ATOM 690 O O . PHE A 1 86 ? -9.970 -0.398 -4.750 1.00 94.06 86 PHE A O 1
ATOM 697 N N . LYS A 1 87 ? -12.109 0.253 -4.936 1.00 93.69 87 LYS A N 1
ATOM 698 C CA . LYS A 1 87 ? -12.676 -1.097 -4.878 1.00 93.69 87 LYS A CA 1
ATOM 699 C C . LYS A 1 87 ? -12.200 -2.020 -6.008 1.00 93.69 87 LYS A C 1
ATOM 701 O O . LYS A 1 87 ? -12.215 -3.230 -5.833 1.00 93.69 87 LYS A O 1
ATOM 706 N N . SER A 1 88 ? -11.806 -1.469 -7.155 1.00 91.69 88 SER A N 1
ATOM 707 C CA . SER A 1 88 ? -11.278 -2.256 -8.278 1.00 91.69 88 SER A CA 1
ATOM 708 C C . SER A 1 88 ? -9.804 -2.640 -8.125 1.00 91.69 88 SER A C 1
ATOM 710 O O . SER A 1 88 ? -9.362 -3.610 -8.733 1.00 91.69 88 SER A O 1
ATOM 712 N N . VAL A 1 89 ? -9.046 -1.863 -7.348 1.00 91.81 89 VAL A N 1
ATOM 713 C CA . VAL A 1 89 ? -7.593 -2.006 -7.203 1.00 91.81 89 VAL A CA 1
ATOM 714 C C . VAL A 1 89 ? -7.226 -2.790 -5.952 1.00 91.81 89 VAL A C 1
ATOM 716 O O . VAL A 1 89 ? -6.246 -3.526 -5.978 1.00 91.81 89 VAL A O 1
ATOM 719 N N . VAL A 1 90 ? -7.968 -2.594 -4.864 1.00 93.31 90 VAL A N 1
ATOM 720 C CA . VAL A 1 90 ? -7.637 -3.137 -3.543 1.00 93.31 90 VAL A CA 1
ATOM 721 C C . VAL A 1 90 ? -8.409 -4.424 -3.275 1.00 93.31 90 VAL A C 1
ATOM 723 O O . VAL A 1 90 ? -9.593 -4.526 -3.607 1.00 93.31 90 VAL A O 1
ATOM 726 N N . ASP A 1 91 ? -7.751 -5.400 -2.663 1.00 93.56 91 ASP A N 1
ATOM 727 C CA . ASP A 1 91 ? -8.375 -6.666 -2.284 1.00 93.56 91 ASP A CA 1
ATOM 728 C C . ASP A 1 91 ? -8.709 -6.718 -0.782 1.00 93.56 91 ASP A C 1
ATOM 730 O O . ASP A 1 91 ? -8.473 -5.765 -0.028 1.00 93.56 91 ASP A O 1
ATOM 734 N N . ASP A 1 92 ? -9.320 -7.828 -0.364 1.00 95.62 92 ASP A N 1
ATOM 735 C CA . ASP A 1 92 ? -9.725 -8.045 1.024 1.00 95.62 92 ASP A CA 1
ATOM 736 C C . ASP A 1 92 ? -8.514 -8.010 1.973 1.00 95.62 92 ASP A C 1
ATOM 738 O O . ASP A 1 92 ? -8.631 -7.501 3.090 1.00 95.62 92 ASP A O 1
ATOM 742 N N . SER A 1 93 ? -7.341 -8.476 1.526 1.00 93.50 93 SER A N 1
ATOM 743 C CA . SER A 1 93 ? -6.118 -8.470 2.337 1.00 93.50 93 SER A CA 1
ATOM 744 C C . SER A 1 93 ? -5.692 -7.039 2.667 1.00 93.50 93 SER A C 1
ATOM 746 O O . SER A 1 93 ? -5.583 -6.688 3.841 1.00 93.50 93 SER A O 1
ATOM 748 N N . ASN A 1 94 ? -5.640 -6.145 1.672 1.00 94.50 94 ASN A N 1
ATOM 749 C CA . ASN A 1 94 ? -5.259 -4.752 1.916 1.00 94.50 94 ASN A CA 1
ATOM 750 C C . ASN A 1 94 ? -6.271 -4.013 2.800 1.00 94.50 94 ASN A C 1
ATOM 752 O O . ASN A 1 94 ? -5.897 -3.180 3.627 1.00 94.50 94 ASN A O 1
ATOM 756 N N . VAL A 1 95 ? -7.570 -4.285 2.629 1.00 96.31 95 VAL A N 1
ATOM 757 C CA . VAL A 1 95 ? -8.620 -3.666 3.455 1.00 96.31 95 VAL A CA 1
ATOM 758 C C . VAL A 1 95 ? -8.522 -4.133 4.904 1.00 96.31 95 VAL A C 1
ATOM 760 O O . VAL A 1 95 ? -8.622 -3.304 5.817 1.00 96.31 95 VAL A O 1
ATOM 763 N N . MET A 1 96 ? -8.317 -5.434 5.117 1.00 94.62 96 MET A N 1
ATOM 764 C CA . MET A 1 96 ? -8.071 -6.010 6.436 1.00 94.62 96 MET A CA 1
ATOM 765 C C . MET A 1 96 ? -6.847 -5.362 7.084 1.00 94.62 96 MET A C 1
ATOM 767 O O . MET A 1 96 ? -6.952 -4.884 8.219 1.00 94.62 96 MET A O 1
ATOM 771 N N . ASP A 1 97 ? -5.738 -5.271 6.356 1.00 93.94 97 ASP A N 1
ATOM 772 C CA . ASP A 1 97 ? -4.474 -4.774 6.888 1.00 93.94 97 ASP A CA 1
ATOM 773 C C . ASP A 1 97 ? -4.546 -3.280 7.181 1.00 93.94 97 ASP A C 1
ATOM 775 O O . ASP A 1 97 ? -4.261 -2.877 8.304 1.00 93.94 97 ASP A O 1
ATOM 779 N N . TRP A 1 98 ? -5.058 -2.433 6.282 1.00 95.06 98 TRP A N 1
ATOM 780 C CA . TRP A 1 98 ? -5.246 -1.009 6.594 1.00 95.06 98 TRP A CA 1
ATOM 781 C C . TRP A 1 98 ? -6.194 -0.761 7.774 1.00 95.06 98 TRP A C 1
ATOM 783 O O . TRP A 1 98 ? -5.942 0.150 8.569 1.00 95.06 98 TRP A O 1
ATOM 793 N N . ASN A 1 99 ? -7.263 -1.553 7.917 1.00 95.19 99 ASN A N 1
ATOM 794 C CA . ASN A 1 99 ? -8.155 -1.479 9.076 1.00 95.19 99 ASN A CA 1
ATOM 795 C C . ASN A 1 99 ? -7.418 -1.823 10.373 1.00 95.19 99 ASN A C 1
ATOM 797 O O . ASN A 1 99 ? -7.458 -1.075 11.351 1.00 95.19 99 ASN A O 1
ATOM 801 N N . ASN A 1 100 ? -6.747 -2.965 10.368 1.00 93.88 100 ASN A N 1
ATOM 802 C CA . ASN A 1 100 ? -6.049 -3.499 11.522 1.00 93.88 100 ASN A CA 1
ATOM 803 C C . ASN A 1 100 ? -4.872 -2.601 11.927 1.00 93.88 100 ASN A C 1
ATOM 805 O O . ASN A 1 100 ? -4.708 -2.304 13.109 1.00 93.88 100 ASN A O 1
ATOM 809 N N . ASN A 1 101 ? -4.146 -2.078 10.944 1.00 93.00 101 ASN A N 1
ATOM 810 C CA . ASN A 1 101 ? -3.062 -1.121 11.104 1.00 93.00 101 ASN A CA 1
ATOM 811 C C . ASN A 1 101 ? -3.547 0.196 11.727 1.00 93.00 101 ASN A C 1
ATOM 813 O O . ASN A 1 101 ? -2.951 0.731 12.666 1.00 93.00 101 ASN A O 1
ATOM 817 N N . TYR A 1 102 ? -4.682 0.727 11.251 1.00 94.00 102 TYR A N 1
ATOM 818 C CA . TYR A 1 102 ? -5.294 1.912 11.856 1.00 94.00 102 TYR A CA 1
ATOM 819 C C . TYR A 1 102 ? -5.578 1.693 13.345 1.00 94.00 102 TYR A C 1
ATOM 821 O O . TYR A 1 102 ? -5.197 2.533 14.162 1.00 94.00 102 TYR A O 1
ATOM 829 N N . TYR A 1 103 ? -6.190 0.563 13.704 1.00 93.31 103 TYR A N 1
ATOM 830 C CA . TYR A 1 103 ? -6.539 0.295 15.096 1.00 93.31 103 TYR A CA 1
ATOM 831 C C . TYR A 1 103 ? -5.345 -0.090 15.973 1.00 93.31 103 TYR A C 1
ATOM 833 O O . TYR A 1 103 ? -5.326 0.299 17.139 1.00 93.31 103 TYR A O 1
ATOM 841 N N . GLY A 1 104 ? -4.321 -0.753 15.429 1.00 91.44 104 GLY A N 1
ATOM 842 C CA . GLY A 1 104 ? -3.060 -0.996 16.138 1.00 91.44 104 GLY A CA 1
ATOM 843 C C . GLY A 1 104 ? -2.416 0.311 16.605 1.00 91.44 104 GLY A C 1
ATOM 844 O O . GLY A 1 104 ? -2.065 0.450 17.775 1.00 91.44 104 GLY A O 1
ATOM 845 N N . ARG A 1 105 ? -2.374 1.318 15.723 1.00 93.12 105 ARG A N 1
ATOM 846 C CA . ARG A 1 105 ? -1.897 2.666 16.071 1.00 93.12 105 ARG A CA 1
ATOM 847 C C . ARG A 1 105 ? -2.864 3.422 16.975 1.00 93.12 105 ARG A C 1
ATOM 849 O O . ARG A 1 105 ? -2.427 4.076 17.915 1.00 93.12 105 ARG A O 1
ATOM 856 N N . TYR A 1 106 ? -4.170 3.349 16.701 1.00 94.12 106 TYR A N 1
ATOM 857 C CA . TYR A 1 106 ? -5.183 4.050 17.490 1.00 94.12 106 TYR A CA 1
ATOM 858 C C . TYR A 1 106 ? -5.104 3.660 18.960 1.00 94.12 106 TYR A C 1
ATOM 860 O O . TYR A 1 106 ? -5.147 4.547 19.794 1.00 94.12 106 TYR A O 1
ATOM 868 N N . TYR A 1 107 ? -4.943 2.374 19.283 1.00 94.00 107 TYR A N 1
ATOM 869 C CA . TYR A 1 107 ? -4.860 1.913 20.670 1.00 94.00 107 TYR A CA 1
ATOM 870 C C . TYR A 1 107 ? -3.460 2.006 21.286 1.00 94.00 107 TYR A C 1
ATOM 872 O O . TYR A 1 107 ? -3.287 1.610 22.437 1.00 94.00 107 TYR A O 1
ATOM 880 N N . SER A 1 108 ? -2.470 2.571 20.586 1.00 92.56 108 SER A N 1
ATOM 881 C CA . SER A 1 108 ? -1.121 2.720 21.144 1.00 92.56 108 SER A CA 1
ATOM 882 C C . SER A 1 108 ? -1.061 3.690 22.333 1.00 92.56 108 SER A C 1
ATOM 884 O O . SER A 1 108 ? -0.086 3.667 23.069 1.00 92.56 108 SER A O 1
ATOM 886 N N . TYR A 1 109 ? -2.095 4.514 22.568 1.00 91.94 109 TYR A N 1
ATOM 887 C CA . TYR A 1 109 ? -2.173 5.365 23.769 1.00 91.94 109 TYR A CA 1
ATOM 888 C C . TYR A 1 109 ? -2.331 4.570 25.072 1.00 91.94 109 TYR A C 1
ATOM 890 O O . TYR A 1 109 ? -2.212 5.146 26.152 1.00 91.94 109 TYR A O 1
ATOM 898 N N . MET A 1 110 ? -2.695 3.289 24.988 1.00 93.50 110 MET A N 1
ATOM 899 C CA . MET A 1 110 ? -2.820 2.417 26.147 1.00 93.50 110 MET A CA 1
ATOM 900 C C . MET A 1 110 ? -1.456 1.811 26.467 1.00 93.50 110 MET A C 1
ATOM 902 O O . MET A 1 110 ? -0.798 1.303 25.568 1.00 93.50 110 MET A O 1
ATOM 906 N N . ASP A 1 111 ? -1.062 1.822 27.741 1.00 88.56 111 ASP A N 1
ATOM 907 C CA . ASP A 1 111 ? 0.213 1.233 28.179 1.00 88.56 111 ASP A CA 1
ATOM 908 C C . ASP A 1 111 ? 0.169 -0.305 28.201 1.00 88.56 111 ASP A C 1
ATOM 910 O O . ASP A 1 111 ? 1.173 -0.983 27.976 1.00 88.56 111 ASP A O 1
ATOM 914 N N . ASP A 1 112 ? -1.011 -0.864 28.482 1.00 91.06 112 ASP A N 1
ATOM 915 C CA . ASP A 1 112 ? -1.235 -2.304 28.557 1.00 91.06 112 ASP A CA 1
ATOM 916 C C . ASP A 1 112 ? -1.695 -2.853 27.202 1.00 91.06 112 ASP A C 1
ATOM 918 O O . ASP A 1 112 ? -2.795 -2.568 26.714 1.00 91.06 112 ASP A O 1
ATOM 922 N N . GLN A 1 113 ? -0.836 -3.677 26.611 1.00 88.44 113 GLN A N 1
ATOM 923 C CA . GLN A 1 113 ? -1.046 -4.251 25.289 1.00 88.44 113 GLN A CA 1
ATOM 924 C C . GLN A 1 113 ? -2.228 -5.232 25.246 1.00 88.44 113 GLN A C 1
ATOM 926 O O . GLN A 1 113 ? -2.961 -5.275 24.255 1.00 88.44 113 GLN A O 1
ATOM 931 N N . ASP A 1 114 ? -2.441 -6.021 26.298 1.00 89.94 114 ASP A N 1
ATOM 932 C CA . ASP A 1 114 ? -3.533 -6.996 26.337 1.00 89.94 114 ASP A CA 1
ATOM 933 C C . ASP A 1 114 ? -4.884 -6.284 26.459 1.00 89.94 114 ASP A C 1
ATOM 935 O O . ASP A 1 114 ? -5.867 -6.664 25.811 1.00 89.94 114 ASP A O 1
ATOM 939 N N . ALA A 1 115 ? -4.932 -5.202 27.236 1.00 91.50 115 ALA A N 1
ATOM 940 C CA . ALA A 1 115 ? -6.078 -4.318 27.337 1.00 91.50 115 ALA A CA 1
ATOM 941 C C . ALA A 1 115 ? -6.352 -3.612 26.001 1.00 91.50 115 ALA A C 1
ATOM 943 O O . ALA A 1 115 ? -7.509 -3.588 25.568 1.00 91.50 115 ALA A O 1
ATOM 944 N N . ALA A 1 116 ? -5.313 -3.109 25.326 1.00 91.50 116 ALA A N 1
ATOM 945 C CA . ALA A 1 116 ? -5.413 -2.520 23.990 1.00 91.50 116 ALA A CA 1
ATOM 946 C C . ALA A 1 116 ? -6.002 -3.517 22.984 1.00 91.50 116 ALA A C 1
ATOM 948 O O . ALA A 1 116 ? -7.006 -3.233 22.324 1.00 91.50 116 ALA A O 1
ATOM 949 N N . PHE A 1 117 ? -5.455 -4.735 22.932 1.00 89.44 117 PHE A N 1
ATOM 950 C CA . PHE A 1 117 ? -5.950 -5.785 22.047 1.00 89.44 117 PHE A CA 1
ATOM 951 C C . PHE A 1 117 ? -7.393 -6.183 22.377 1.00 89.44 117 PHE A C 1
ATOM 953 O O . PHE A 1 117 ? -8.215 -6.355 21.474 1.00 89.44 117 PHE A O 1
ATOM 960 N N . LYS A 1 118 ? -7.743 -6.292 23.663 1.00 91.69 118 LYS A N 1
ATOM 961 C CA . LYS A 1 118 ? -9.109 -6.609 24.099 1.00 91.69 118 LYS A CA 1
ATOM 962 C C . LYS A 1 118 ? -10.113 -5.539 23.666 1.00 91.69 118 LYS A C 1
ATOM 964 O O . LYS A 1 118 ? -11.221 -5.905 23.272 1.00 91.69 118 LYS A O 1
ATOM 969 N N . GLN A 1 119 ? -9.738 -4.258 23.714 1.00 92.50 119 GLN A N 1
ATOM 970 C CA . GLN A 1 119 ? -10.583 -3.165 23.224 1.00 92.50 119 GLN A CA 1
ATOM 971 C C . GLN A 1 119 ? -10.686 -3.141 21.697 1.00 92.50 119 GLN A C 1
ATOM 973 O O . GLN A 1 119 ? -11.774 -2.912 21.177 1.00 92.50 119 GLN A O 1
ATOM 978 N N . ALA A 1 120 ? -9.596 -3.433 20.985 1.00 91.38 120 ALA A N 1
ATOM 979 C CA . ALA A 1 120 ? -9.587 -3.483 19.526 1.00 91.38 120 ALA A CA 1
ATOM 980 C C . ALA A 1 120 ? -10.351 -4.692 18.966 1.00 91.38 120 ALA A C 1
ATOM 982 O O . ALA A 1 120 ? -10.958 -4.610 17.905 1.00 91.38 120 ALA A O 1
ATOM 983 N N . LYS A 1 121 ? -10.363 -5.832 19.664 1.00 90.19 121 LYS A N 1
ATOM 984 C CA . LYS A 1 121 ? -10.903 -7.109 19.162 1.00 90.19 121 LYS A CA 1
ATOM 985 C C . LYS A 1 121 ? -12.252 -7.042 18.425 1.00 90.19 121 LYS A C 1
ATOM 987 O O . LYS A 1 121 ? -12.362 -7.726 17.409 1.00 90.19 121 LYS A O 1
ATOM 992 N N . PRO A 1 122 ? -13.262 -6.266 18.861 1.00 92.19 122 PRO A N 1
ATOM 993 C CA . PRO A 1 122 ? -14.553 -6.187 18.171 1.00 92.19 122 PRO A CA 1
ATOM 994 C C . PRO A 1 122 ? -14.513 -5.529 16.781 1.00 92.19 122 PRO A C 1
ATOM 996 O O . PRO A 1 122 ? -15.443 -5.723 16.006 1.00 92.19 122 PRO A O 1
ATOM 999 N N . ILE A 1 123 ? -13.477 -4.742 16.478 1.00 92.19 123 ILE A N 1
ATOM 1000 C CA . ILE A 1 123 ? -13.333 -3.960 15.234 1.00 92.19 123 ILE A CA 1
ATOM 1001 C C . ILE A 1 123 ? -12.201 -4.471 14.330 1.00 92.19 123 ILE A C 1
ATOM 1003 O O . ILE A 1 123 ? -12.058 -4.018 13.191 1.00 92.19 123 ILE A O 1
ATOM 1007 N N . LEU A 1 124 ? -11.407 -5.422 14.823 1.00 91.31 124 LEU A N 1
ATOM 1008 C CA . LEU A 1 124 ? -10.381 -6.098 14.039 1.00 91.31 124 LEU A CA 1
ATOM 1009 C C . LEU A 1 124 ? -11.008 -7.085 13.059 1.00 91.31 124 LEU A C 1
ATOM 1011 O O . LEU A 1 124 ? -11.925 -7.837 13.398 1.00 91.31 124 LEU A O 1
ATOM 1015 N N . ILE A 1 125 ? -10.433 -7.144 11.866 1.00 93.38 125 ILE A N 1
ATOM 1016 C CA . ILE A 1 125 ? -10.779 -8.138 10.858 1.00 93.38 125 ILE A CA 1
ATOM 1017 C C . ILE A 1 125 ? -9.745 -9.258 10.983 1.00 93.38 125 ILE A C 1
ATOM 1019 O O . ILE A 1 125 ? -8.564 -9.057 10.724 1.00 93.38 125 ILE A O 1
ATOM 1023 N N . LEU A 1 126 ? -10.168 -10.427 11.469 1.00 90.50 126 LEU A N 1
ATOM 1024 C CA . LEU A 1 126 ? -9.252 -11.527 11.816 1.00 90.50 126 LEU A CA 1
ATOM 1025 C C . LEU A 1 126 ? -9.031 -12.541 10.681 1.00 90.50 126 LEU A C 1
ATOM 1027 O O . LEU A 1 126 ? -8.292 -13.507 10.868 1.00 90.50 126 LEU A O 1
ATOM 1031 N N . ALA A 1 127 ? -9.716 -12.362 9.553 1.00 92.06 127 ALA A N 1
ATOM 1032 C CA . ALA A 1 127 ? -9.563 -13.162 8.346 1.00 92.06 127 ALA A CA 1
ATOM 1033 C C . ALA A 1 127 ? -10.095 -12.381 7.138 1.00 92.06 127 ALA A C 1
ATOM 1035 O O . ALA A 1 127 ? -11.145 -11.749 7.249 1.00 92.06 127 ALA A O 1
ATOM 1036 N N . GLU A 1 128 ? -9.443 -12.512 5.983 1.00 92.69 128 GLU A N 1
ATOM 1037 C CA . GLU A 1 128 ? -9.846 -11.867 4.720 1.00 92.69 128 GLU A CA 1
ATOM 1038 C C . GLU A 1 128 ? -11.305 -12.181 4.358 1.00 92.69 128 GLU A C 1
ATOM 1040 O O . GLU A 1 128 ? -12.089 -11.290 4.064 1.00 92.69 128 GLU A O 1
ATOM 1045 N N . SER A 1 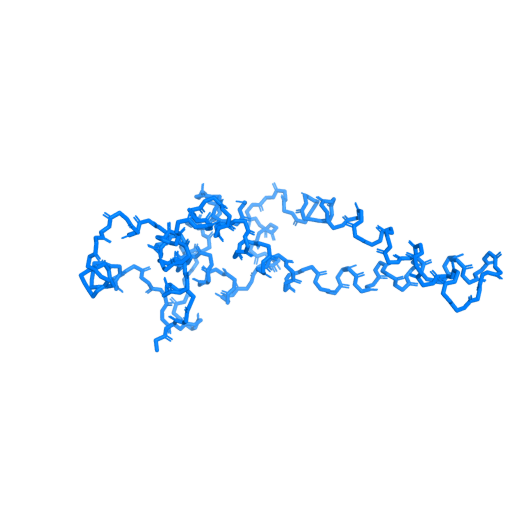129 ? -11.735 -13.436 4.542 1.00 95.38 129 SER A N 1
ATOM 1046 C CA . SER A 1 129 ? -13.134 -13.867 4.333 1.00 95.38 129 SER A CA 1
ATOM 1047 C C . SER A 1 129 ? -14.186 -13.165 5.214 1.00 95.38 129 SER A C 1
ATOM 1049 O O . SER A 1 129 ? -15.386 -13.401 5.053 1.00 95.38 129 SER A O 1
ATOM 1051 N N . LYS A 1 130 ? -13.763 -12.360 6.196 1.00 96.00 130 LYS A N 1
ATOM 1052 C CA . LYS A 1 130 ? -14.638 -11.549 7.056 1.00 96.00 130 LYS A CA 1
ATOM 1053 C C . LYS A 1 130 ? -14.708 -10.088 6.629 1.00 96.00 130 LYS A C 1
ATOM 1055 O O . LYS A 1 130 ? -15.497 -9.359 7.226 1.00 96.00 130 LYS A O 1
ATOM 1060 N N . VAL A 1 131 ? -13.930 -9.675 5.632 1.00 96.56 131 VAL A N 1
ATOM 1061 C CA . VAL A 1 131 ? -14.005 -8.331 5.064 1.00 96.56 131 VAL A CA 1
ATOM 1062 C C . VAL A 1 131 ? -15.378 -8.130 4.438 1.00 96.56 131 VAL A C 1
ATOM 1064 O O . VAL A 1 131 ? -15.913 -8.987 3.732 1.00 96.56 131 VAL A O 1
ATOM 1067 N N . GLN A 1 132 ? -15.982 -6.984 4.730 1.00 96.06 132 GLN A N 1
ATOM 1068 C CA . GLN A 1 132 ? -17.275 -6.600 4.188 1.00 96.06 132 GLN A CA 1
ATOM 1069 C C . GLN A 1 132 ? -17.132 -5.381 3.281 1.00 96.06 132 GLN A C 1
ATOM 1071 O O . GLN A 1 132 ? -16.212 -4.574 3.403 1.00 96.06 132 GLN A O 1
ATOM 1076 N N . SER A 1 133 ? -18.112 -5.164 2.400 1.00 94.12 133 SER A N 1
ATOM 1077 C CA . SER A 1 133 ? -18.139 -3.954 1.560 1.00 94.12 133 SER A CA 1
ATOM 1078 C C . SER A 1 133 ? -18.151 -2.650 2.379 1.00 94.12 133 SER A C 1
ATOM 1080 O O . SER A 1 133 ? -17.678 -1.622 1.895 1.00 94.12 133 SER A O 1
ATOM 1082 N N . SER A 1 134 ? -18.652 -2.677 3.618 1.00 95.50 134 SER A N 1
ATOM 1083 C CA . SER A 1 134 ? -18.563 -1.550 4.553 1.00 95.50 134 SER A CA 1
ATOM 1084 C C . SER A 1 134 ? -17.129 -1.246 4.990 1.00 95.50 134 SER A C 1
ATOM 1086 O O . SER A 1 134 ? -16.812 -0.079 5.204 1.00 95.50 134 SER A O 1
ATOM 1088 N N . ASP A 1 135 ? -16.247 -2.244 5.074 1.00 96.94 135 ASP A N 1
ATOM 1089 C CA . ASP A 1 135 ? -14.847 -2.040 5.462 1.00 96.94 135 ASP A CA 1
ATOM 1090 C C . ASP A 1 135 ? -14.061 -1.330 4.364 1.00 96.94 135 ASP A C 1
ATOM 1092 O O . ASP A 1 135 ? -13.332 -0.383 4.655 1.00 96.94 135 ASP A O 1
ATOM 1096 N N . TYR A 1 136 ? -14.311 -1.669 3.096 1.00 97.50 136 TYR A N 1
ATOM 1097 C CA . TYR A 1 136 ? -13.795 -0.903 1.958 1.00 97.50 136 TYR A CA 1
ATOM 1098 C C . TYR A 1 136 ? -14.168 0.575 2.064 1.00 97.50 136 TYR A C 1
ATOM 1100 O O . TYR A 1 136 ? -13.335 1.459 1.865 1.00 97.50 136 TYR A O 1
ATOM 1108 N N . ARG A 1 137 ? -15.445 0.853 2.361 1.00 96.88 137 ARG A N 1
ATOM 1109 C CA . ARG A 1 137 ? -15.946 2.225 2.481 1.00 96.88 137 ARG A CA 1
ATOM 1110 C C . ARG A 1 137 ? -15.281 2.952 3.649 1.00 96.88 137 ARG A C 1
ATOM 1112 O O . ARG A 1 137 ? -14.830 4.079 3.480 1.00 96.88 137 ARG A O 1
ATOM 1119 N N . LYS A 1 138 ? -15.167 2.280 4.794 1.00 96.19 138 LYS A N 1
ATOM 1120 C CA . LYS A 1 138 ? -14.522 2.784 6.011 1.00 96.19 138 LYS A CA 1
ATOM 1121 C C . LYS A 1 138 ? -13.051 3.145 5.775 1.00 96.19 138 LYS A C 1
ATOM 1123 O O . LYS A 1 138 ? -12.647 4.258 6.101 1.00 96.19 138 LYS A O 1
ATOM 1128 N N . VAL A 1 139 ? -12.275 2.252 5.153 1.00 96.62 139 VAL A N 1
ATOM 1129 C CA . VAL A 1 139 ? -10.863 2.498 4.802 1.00 96.62 139 VAL A CA 1
ATOM 1130 C C . VAL A 1 139 ? -10.733 3.666 3.822 1.00 96.62 139 VAL A C 1
ATOM 1132 O O . VAL A 1 139 ? -9.856 4.519 3.995 1.00 96.62 139 VAL A O 1
ATOM 1135 N N . TYR A 1 140 ? -11.610 3.728 2.814 1.00 96.38 140 TYR A N 1
ATOM 1136 C CA . TYR A 1 140 ? -11.593 4.785 1.807 1.00 96.38 140 TYR A CA 1
ATOM 1137 C C . TYR A 1 140 ? -11.921 6.162 2.400 1.00 96.38 140 TYR A C 1
ATOM 1139 O O . TYR A 1 140 ? -11.108 7.082 2.307 1.00 96.38 140 TYR A O 1
ATOM 1147 N N . ASP A 1 141 ? -13.077 6.296 3.056 1.00 96.00 141 ASP A N 1
ATOM 1148 C CA . ASP A 1 141 ? -13.531 7.561 3.645 1.00 96.00 141 ASP A CA 1
ATOM 1149 C C . ASP A 1 141 ? -12.589 8.019 4.772 1.00 96.00 141 ASP A C 1
ATOM 1151 O O . ASP A 1 141 ? -12.302 9.210 4.917 1.00 96.00 141 ASP A O 1
ATOM 1155 N N . GLY A 1 142 ? -12.046 7.065 5.537 1.00 95.00 142 GLY A N 1
ATOM 1156 C CA . GLY A 1 142 ? -11.056 7.309 6.581 1.00 95.00 142 GLY A CA 1
ATOM 1157 C C . GLY A 1 142 ? -9.670 7.693 6.057 1.00 95.00 142 GLY A C 1
ATOM 1158 O O . GLY A 1 142 ? -8.836 8.156 6.835 1.00 95.00 142 GLY A O 1
ATOM 1159 N N . ASN A 1 143 ? -9.408 7.545 4.753 1.00 94.00 143 ASN A N 1
ATOM 1160 C CA . ASN A 1 143 ? -8.093 7.738 4.139 1.00 94.00 143 ASN A CA 1
ATOM 1161 C C . ASN A 1 143 ? -6.985 6.885 4.790 1.00 94.00 143 ASN A C 1
ATOM 1163 O O . ASN A 1 143 ? -5.832 7.314 4.860 1.00 94.00 143 ASN A O 1
ATOM 1167 N N . TRP A 1 144 ? -7.307 5.687 5.286 1.00 93.81 144 TRP A N 1
ATOM 1168 C CA . TRP A 1 144 ? -6.344 4.854 6.028 1.00 93.81 144 TRP A CA 1
ATOM 1169 C C . TRP A 1 144 ? -5.258 4.247 5.137 1.00 93.81 144 TRP A C 1
ATOM 1171 O O . TRP A 1 144 ? -4.206 3.854 5.625 1.00 93.81 144 TRP A O 1
ATOM 1181 N N . TYR A 1 145 ? -5.496 4.261 3.828 1.00 91.31 145 TYR A N 1
ATOM 1182 C CA . TYR A 1 145 ? -4.543 3.900 2.788 1.00 91.31 145 TYR A CA 1
ATOM 1183 C C . TYR A 1 145 ? -3.573 5.040 2.417 1.00 91.31 145 TYR A C 1
ATOM 1185 O O . TYR A 1 145 ? -2.731 4.865 1.531 1.00 91.31 145 TYR A O 1
ATOM 1193 N N . LYS A 1 146 ? -3.720 6.244 2.993 1.00 88.50 146 LYS A N 1
ATOM 1194 C CA . LYS A 1 146 ? -2.910 7.417 2.625 1.00 88.50 146 LYS A CA 1
ATOM 1195 C C . LYS A 1 146 ? -1.658 7.565 3.468 1.00 88.50 146 LYS A C 1
ATOM 1197 O O . LYS A 1 146 ? -1.783 7.666 4.716 1.00 88.50 146 LYS A O 1
#

Radius of gyration: 18.52 Å; Cα contacts (8 Å, |Δi|>4): 131; chains: 1; bounding box: 43×23×56 Å

Mean predicted aligned error: 4.26 Å

Foldseek 3Di:
DPPQLQQLLVQCLPPVRHNPNSLVVLLVVLLCVLCVVVLVVQLVVQLVVVVVVVDDDCRSNVVSNVVSVVCSVVCVVVQDPDLVSLVVRDALVSLLNLQSSVLSNVLSVDPDPVVSCVVCVVRHDPDSVSDDPVSSVVCVVVVSSD

Sequence (146 aa):
MPTDIFCDYLGSNDSRLGQVQTRIATTNHEWGLLLRKDALDYYDERLNHYIDLGFVGVEALAPAFADTLNRIPKMKRNKLSSYSDFKSVVDDSNVMDWNNNYYGRYYSYMDDQDAAFKQAKPILILAESKVQSSDYRKVYDGNWYK

pLDDT: mean 92.12, std 7.89, range [44.16, 98.44]